Protein AF-A0A972WKG3-F1 (afdb_monomer_lite)

Radius of gyration: 19.03 Å; chains: 1; bounding box: 46×38×43 Å

Secondary structure (DSSP, 8-state):
----------S----PPPHHHHHHHH--HHHHHHHHHHHHHHHHHTSSS--S--------------SS-TT------

Structure (mmCIF, N/CA/C/O backbone):
data_AF-A0A972WKG3-F1
#
_entry.id   AF-A0A972WKG3-F1
#
loop_
_atom_site.group_PDB
_atom_site.id
_atom_site.type_symbol
_atom_site.label_atom_id
_atom_site.label_alt_id
_atom_site.label_comp_id
_atom_site.label_asym_id
_atom_site.label_entity_id
_atom_site.label_seq_id
_atom_site.pdbx_PDB_ins_code
_atom_site.Cartn_x
_atom_site.Cartn_y
_atom_site.Cartn_z
_atom_site.occupancy
_atom_site.B_iso_or_equiv
_atom_site.auth_seq_id
_atom_site.auth_comp_id
_atom_site.auth_asym_id
_atom_site.auth_atom_id
_atom_site.pdbx_PDB_model_num
ATOM 1 N N . MET A 1 1 ? 22.444 -13.469 -9.360 1.00 34.09 1 MET A N 1
ATOM 2 C CA . MET A 1 1 ? 22.161 -12.627 -10.544 1.00 34.09 1 MET A CA 1
ATOM 3 C C . MET A 1 1 ? 22.121 -11.178 -10.075 1.00 34.09 1 MET A C 1
ATOM 5 O O . MET A 1 1 ? 21.123 -10.737 -9.528 1.00 34.09 1 MET A O 1
ATOM 9 N N . THR A 1 2 ? 23.255 -10.482 -10.132 1.00 28.98 2 THR A N 1
ATOM 10 C CA . THR A 1 2 ? 23.406 -9.135 -9.562 1.00 28.98 2 THR A CA 1
ATOM 11 C C . THR A 1 2 ? 22.903 -8.116 -10.576 1.00 28.98 2 THR A C 1
ATOM 13 O O . THR A 1 2 ? 23.571 -7.873 -11.581 1.00 28.98 2 THR A O 1
ATOM 16 N N . LEU A 1 3 ? 21.715 -7.545 -10.354 1.00 36.78 3 LEU A N 1
ATOM 17 C CA . LEU A 1 3 ? 21.216 -6.459 -11.193 1.00 36.78 3 LEU A CA 1
ATOM 18 C C . LEU A 1 3 ? 22.080 -5.219 -10.935 1.00 36.78 3 LEU A C 1
ATOM 20 O O . LEU A 1 3 ? 22.060 -4.628 -9.857 1.00 36.78 3 LEU A O 1
ATOM 24 N N . ALA A 1 4 ? 22.888 -4.854 -11.926 1.00 39.28 4 ALA A N 1
ATOM 25 C CA . ALA A 1 4 ? 23.716 -3.665 -11.884 1.00 39.28 4 ALA A CA 1
ATOM 26 C C . ALA A 1 4 ? 22.828 -2.411 -11.838 1.00 39.28 4 ALA A C 1
ATOM 28 O O . ALA A 1 4 ? 22.261 -1.994 -12.849 1.00 39.28 4 ALA A O 1
ATOM 29 N N . CYS A 1 5 ? 22.755 -1.776 -10.668 1.00 40.69 5 CYS A N 1
ATOM 30 C CA . CYS A 1 5 ? 22.361 -0.378 -10.543 1.00 40.69 5 CYS A CA 1
ATOM 31 C C . CYS A 1 5 ? 23.336 0.454 -11.396 1.00 40.69 5 CYS A C 1
ATOM 33 O O . CYS A 1 5 ? 24.508 0.623 -11.046 1.00 40.69 5 CYS A O 1
ATOM 35 N N . ARG A 1 6 ? 22.893 0.886 -12.585 1.00 50.81 6 ARG A N 1
ATOM 36 C CA . ARG A 1 6 ? 23.711 1.656 -13.534 1.00 50.81 6 ARG A CA 1
ATOM 37 C C . ARG A 1 6 ? 24.268 2.905 -12.846 1.00 50.81 6 ARG A C 1
ATOM 39 O O . ARG A 1 6 ? 23.531 3.850 -12.575 1.00 50.81 6 ARG A O 1
ATOM 46 N N . ARG A 1 7 ? 25.590 2.957 -12.656 1.00 47.47 7 ARG A N 1
ATOM 47 C CA . ARG A 1 7 ? 26.312 4.208 -12.378 1.00 47.47 7 ARG A CA 1
ATOM 48 C C . ARG A 1 7 ? 26.107 5.154 -13.571 1.00 47.47 7 ARG A C 1
ATOM 50 O O . ARG A 1 7 ? 26.555 4.842 -14.671 1.00 47.47 7 ARG A O 1
ATOM 57 N N . ARG A 1 8 ? 25.410 6.285 -13.383 1.00 57.38 8 ARG A N 1
ATOM 58 C CA . ARG A 1 8 ? 25.295 7.328 -14.424 1.00 57.38 8 ARG A CA 1
ATOM 59 C C . ARG A 1 8 ? 26.636 8.057 -14.585 1.00 57.38 8 ARG A C 1
ATOM 61 O O . ARG A 1 8 ? 27.242 8.452 -13.590 1.00 57.38 8 ARG A O 1
ATOM 68 N N . ASP A 1 9 ? 27.066 8.236 -15.837 1.00 48.97 9 ASP A N 1
ATOM 69 C CA . ASP A 1 9 ? 28.205 9.075 -16.238 1.00 48.97 9 ASP A CA 1
ATOM 70 C C . ASP A 1 9 ? 27.979 10.525 -15.764 1.00 48.97 9 ASP A C 1
ATOM 72 O O . ASP A 1 9 ? 26.909 11.100 -15.969 1.00 48.97 9 ASP A O 1
ATOM 76 N N . ARG A 1 10 ? 28.984 11.095 -15.090 1.00 52.47 10 ARG A N 1
ATOM 77 C CA . ARG A 1 10 ? 28.952 12.408 -14.420 1.00 52.47 10 ARG A CA 1
ATOM 78 C C . ARG A 1 10 ? 29.313 13.588 -15.337 1.00 52.47 10 ARG A C 1
ATOM 80 O O . ARG A 1 10 ? 29.480 14.695 -14.838 1.00 52.47 10 ARG A O 1
ATOM 87 N N . ARG A 1 11 ? 29.468 13.400 -16.652 1.00 43.09 11 ARG A N 1
ATOM 88 C CA . ARG A 1 11 ? 30.108 14.410 -17.528 1.00 43.09 11 ARG A CA 1
ATOM 89 C C . ARG A 1 11 ? 29.186 15.321 -18.346 1.00 43.09 11 ARG A C 1
ATOM 91 O O . ARG A 1 11 ? 29.615 15.881 -19.343 1.00 43.09 11 ARG A O 1
ATOM 98 N N . HIS A 1 12 ? 27.955 15.555 -17.900 1.00 50.69 12 HIS A N 1
ATOM 99 C CA . HIS A 1 12 ? 27.169 16.703 -18.365 1.00 50.69 12 HIS A CA 1
ATOM 100 C C . HIS A 1 12 ? 26.208 17.152 -17.265 1.00 50.69 12 HIS A C 1
ATOM 102 O O . HIS A 1 12 ? 25.311 16.399 -16.883 1.00 50.69 12 HIS A O 1
ATOM 108 N N . VAL A 1 13 ? 26.364 18.385 -16.774 1.00 52.00 13 VAL A N 1
ATOM 109 C CA . VAL A 1 13 ? 25.357 19.029 -15.921 1.00 52.00 13 VAL A CA 1
ATOM 110 C C . VAL A 1 13 ? 24.149 19.338 -16.801 1.00 52.00 13 VAL A C 1
ATOM 112 O O . VAL A 1 13 ? 24.038 20.402 -17.401 1.00 52.00 13 VAL A O 1
ATOM 115 N N . LYS A 1 14 ? 23.254 18.362 -16.938 1.00 51.81 14 LYS A N 1
ATOM 116 C CA . LYS A 1 14 ? 21.862 18.643 -17.278 1.00 51.81 14 LYS A CA 1
ATOM 117 C C . LYS A 1 14 ? 21.180 19.104 -15.994 1.00 51.81 14 LYS A C 1
ATOM 119 O O . LYS A 1 14 ? 21.543 18.627 -14.917 1.00 51.81 14 LYS A O 1
ATOM 124 N N . ALA A 1 15 ? 20.236 20.040 -16.105 1.00 61.34 15 ALA A N 1
ATOM 125 C CA . ALA A 1 15 ? 19.399 20.453 -14.983 1.00 61.34 15 ALA A CA 1
ATOM 126 C C . ALA A 1 15 ? 18.950 19.212 -14.196 1.00 61.34 15 ALA A C 1
ATOM 128 O O . ALA A 1 15 ? 18.626 18.181 -14.797 1.00 61.34 15 ALA A O 1
ATOM 129 N N . SER A 1 16 ? 19.001 19.283 -12.862 1.00 62.31 16 SER A N 1
ATOM 130 C CA . SER A 1 16 ? 18.566 18.166 -12.024 1.00 62.31 16 SER A CA 1
ATOM 131 C C . SER A 1 16 ? 17.172 17.724 -12.473 1.00 62.31 16 SER A C 1
ATOM 133 O O . SER A 1 16 ? 16.357 18.605 -12.767 1.00 62.31 16 SER A O 1
ATOM 135 N N . PRO A 1 17 ? 16.868 16.415 -12.500 1.00 65.62 17 PRO A N 1
ATOM 136 C CA . PRO A 1 17 ? 15.516 15.968 -12.791 1.00 65.62 17 PRO A CA 1
ATOM 137 C C . PRO A 1 17 ? 14.518 16.707 -11.890 1.00 65.62 17 PRO A C 1
ATOM 139 O O . PRO A 1 17 ? 14.854 17.080 -10.752 1.00 65.62 17 PRO A O 1
ATOM 142 N N . SER A 1 18 ? 13.305 16.919 -12.400 1.00 76.50 18 SER A N 1
ATOM 143 C CA . SER A 1 18 ? 12.201 17.473 -11.616 1.00 76.50 18 SER A CA 1
ATOM 144 C C . SER A 1 18 ? 12.020 16.684 -10.310 1.00 76.50 18 SER A C 1
ATOM 146 O O . SER A 1 18 ? 12.438 15.524 -10.202 1.00 76.50 18 SER A O 1
ATOM 148 N N . THR A 1 19 ? 11.429 17.312 -9.291 1.00 78.50 19 THR A N 1
ATOM 149 C CA . THR A 1 19 ? 11.181 16.663 -7.991 1.00 78.50 19 THR A CA 1
ATOM 150 C C . THR A 1 19 ? 10.468 15.306 -8.133 1.00 78.50 19 THR A C 1
ATOM 152 O O . THR A 1 19 ? 10.949 14.356 -7.514 1.00 78.50 19 THR A O 1
ATOM 155 N N . PRO A 1 20 ? 9.444 15.150 -9.005 1.00 77.81 20 PRO A N 1
ATOM 156 C CA . PRO A 1 20 ? 8.819 13.848 -9.266 1.00 77.81 20 PRO A CA 1
ATOM 157 C C . PRO A 1 20 ? 9.795 12.797 -9.813 1.00 77.81 20 PRO A C 1
ATOM 159 O O . PRO A 1 20 ? 9.899 11.708 -9.260 1.00 77.81 20 PRO A O 1
ATOM 162 N N . SER A 1 21 ? 10.623 13.138 -10.809 1.00 79.31 21 SER A N 1
ATOM 163 C CA . SER A 1 21 ? 11.616 12.190 -11.335 1.00 79.31 21 SER A CA 1
ATOM 164 C C . SER A 1 21 ? 12.659 11.783 -10.295 1.00 79.31 21 SER A C 1
ATOM 166 O O . SER A 1 21 ? 13.132 10.650 -10.317 1.00 79.31 21 SER A O 1
ATOM 168 N N . ARG A 1 22 ? 13.071 12.676 -9.387 1.00 81.62 22 ARG A N 1
ATOM 169 C CA . ARG A 1 22 ? 13.996 12.293 -8.305 1.00 81.62 22 ARG A CA 1
ATOM 170 C C . ARG A 1 22 ? 13.352 11.327 -7.321 1.00 81.62 22 ARG A C 1
ATOM 172 O O . ARG A 1 22 ? 14.021 10.394 -6.896 1.00 81.62 22 ARG A O 1
ATOM 179 N N . PHE A 1 23 ? 12.085 11.552 -7.001 1.00 79.44 23 PHE A N 1
ATOM 180 C CA . PHE A 1 23 ? 11.304 10.692 -6.127 1.00 79.44 23 PHE A CA 1
ATOM 181 C C . PHE A 1 23 ? 11.146 9.284 -6.716 1.00 79.44 23 PHE A C 1
ATOM 183 O O . PHE A 1 23 ? 11.578 8.326 -6.088 1.00 79.44 23 PHE A O 1
ATOM 190 N N . GLU A 1 24 ? 10.680 9.164 -7.961 1.00 78.88 24 GLU A N 1
ATOM 191 C CA . GLU A 1 24 ? 10.510 7.875 -8.657 1.00 78.88 24 GLU A CA 1
ATOM 192 C C . GLU A 1 24 ? 11.816 7.072 -8.757 1.00 78.88 24 GLU A C 1
ATOM 194 O O . GLU A 1 24 ? 11.829 5.857 -8.592 1.00 78.88 24 GLU A O 1
ATOM 199 N N . ASN A 1 25 ? 12.938 7.755 -9.010 1.00 80.56 25 ASN A N 1
ATOM 200 C CA . ASN A 1 25 ? 14.245 7.107 -9.137 1.00 80.56 25 ASN A CA 1
ATOM 201 C C . ASN A 1 25 ? 14.891 6.744 -7.786 1.00 80.56 25 ASN A C 1
ATOM 203 O O . ASN A 1 25 ? 15.889 6.023 -7.783 1.00 80.56 25 ASN A O 1
ATOM 207 N N . ALA A 1 26 ? 14.393 7.278 -6.667 1.00 81.50 26 ALA A N 1
ATOM 208 C CA . ALA A 1 26 ? 14.902 6.994 -5.323 1.00 81.50 26 ALA A CA 1
ATOM 209 C C . ALA A 1 26 ? 14.129 5.867 -4.618 1.00 81.50 26 ALA A C 1
ATOM 211 O O . ALA A 1 26 ? 14.526 5.436 -3.536 1.00 81.50 26 ALA A O 1
ATOM 212 N N . THR A 1 27 ? 13.035 5.407 -5.219 1.00 83.81 27 THR A N 1
ATOM 213 C CA . THR A 1 27 ? 12.162 4.382 -4.659 1.00 83.81 27 THR A CA 1
ATOM 214 C C . THR A 1 27 ? 12.779 2.988 -4.760 1.00 83.81 27 THR A C 1
ATOM 216 O O . THR A 1 27 ? 13.347 2.606 -5.782 1.00 83.81 27 THR A O 1
ATOM 219 N N . ASP A 1 28 ? 12.620 2.205 -3.693 1.00 85.81 28 ASP A N 1
ATOM 220 C CA . ASP A 1 28 ? 12.941 0.780 -3.637 1.00 85.81 28 ASP A CA 1
ATOM 221 C C . ASP A 1 28 ? 11.724 -0.043 -3.161 1.00 85.81 28 ASP A C 1
ATOM 223 O O . ASP A 1 28 ? 10.671 0.498 -2.810 1.00 85.81 28 ASP A O 1
ATOM 227 N N . TRP A 1 29 ? 11.859 -1.370 -3.130 1.00 83.12 29 TRP A N 1
ATOM 228 C CA . TRP A 1 29 ? 10.792 -2.272 -2.679 1.00 83.12 29 TRP A CA 1
ATOM 229 C C . TRP A 1 29 ? 10.374 -2.052 -1.215 1.00 83.12 29 TRP A C 1
ATOM 231 O O . TRP A 1 29 ? 9.203 -2.219 -0.874 1.00 83.12 29 TRP A O 1
ATOM 241 N N . SER A 1 30 ? 11.299 -1.635 -0.343 1.00 88.69 30 SER A N 1
ATOM 242 C CA . SER A 1 30 ? 10.990 -1.328 1.061 1.00 88.69 30 SER A CA 1
ATOM 243 C C . SER A 1 30 ? 10.158 -0.051 1.189 1.00 88.69 30 SER A C 1
ATOM 245 O O . SER A 1 30 ? 9.303 0.080 2.067 1.00 88.69 30 SER A O 1
ATOM 247 N N . TRP A 1 31 ? 10.404 0.912 0.306 1.00 89.12 31 TRP A N 1
ATOM 248 C CA . TRP A 1 31 ? 9.652 2.146 0.211 1.00 89.12 31 TRP A CA 1
ATOM 249 C C . TRP A 1 31 ? 8.225 1.873 -0.269 1.00 89.12 31 TRP A C 1
ATOM 251 O O . TRP A 1 31 ? 7.288 2.373 0.352 1.00 89.12 31 TRP A O 1
ATOM 261 N N . ALA A 1 32 ? 8.050 1.012 -1.278 1.00 87.44 32 ALA A N 1
ATOM 262 C CA . ALA A 1 32 ? 6.727 0.603 -1.757 1.00 87.44 32 ALA A CA 1
ATOM 263 C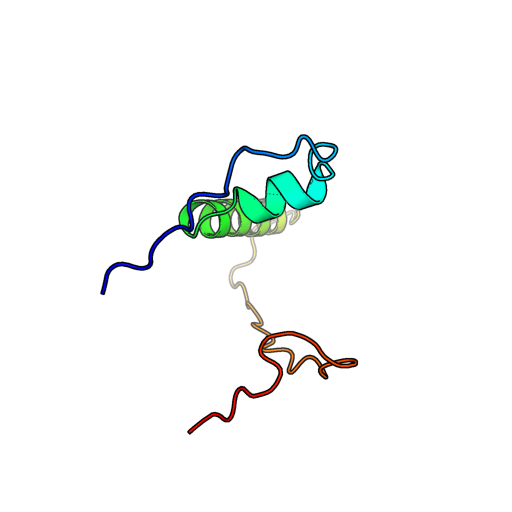 C . ALA A 1 32 ? 5.878 -0.023 -0.634 1.00 87.44 32 ALA A C 1
ATOM 265 O O . ALA A 1 32 ? 4.749 0.407 -0.399 1.00 87.44 32 ALA A O 1
ATOM 266 N N . GLY A 1 33 ? 6.455 -0.948 0.145 1.00 91.00 33 GLY A N 1
ATOM 267 C CA . GLY A 1 33 ? 5.768 -1.547 1.296 1.00 91.00 33 GLY A CA 1
ATOM 268 C C . GLY A 1 33 ? 5.370 -0.525 2.369 1.00 91.00 33 GLY A C 1
ATOM 269 O O . GLY A 1 33 ? 4.265 -0.580 2.907 1.00 91.00 33 GLY A O 1
ATOM 270 N N . ARG A 1 34 ? 6.234 0.461 2.649 1.00 93.44 34 ARG A N 1
ATOM 271 C CA . ARG A 1 34 ? 5.915 1.547 3.593 1.00 93.44 34 ARG A CA 1
ATOM 272 C C . ARG A 1 34 ? 4.785 2.442 3.095 1.00 93.44 34 ARG A C 1
ATOM 274 O O . ARG A 1 34 ? 3.953 2.842 3.900 1.00 93.44 34 ARG A O 1
ATOM 281 N N . MET A 1 35 ? 4.733 2.741 1.799 1.00 92.62 35 MET A N 1
ATOM 282 C CA . MET A 1 35 ? 3.625 3.514 1.237 1.00 92.62 35 MET A CA 1
ATOM 283 C C . MET A 1 35 ? 2.303 2.756 1.307 1.00 92.62 35 MET A C 1
ATOM 285 O O . MET A 1 35 ? 1.305 3.334 1.728 1.00 92.62 35 MET A O 1
ATOM 289 N N . HIS A 1 36 ? 2.290 1.464 0.966 1.00 92.1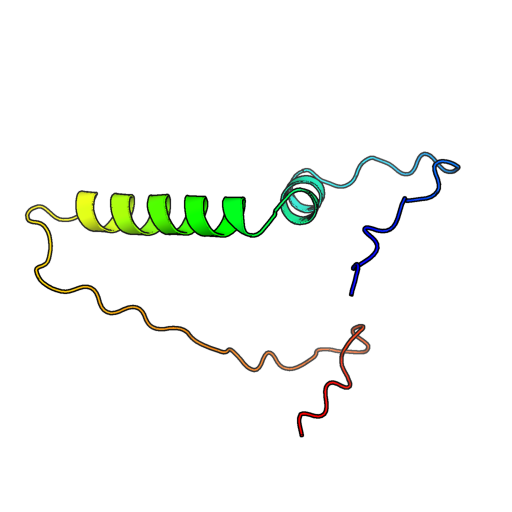2 36 HIS A N 1
ATOM 290 C CA . HIS A 1 36 ? 1.085 0.640 1.105 1.00 92.12 36 HIS A CA 1
ATOM 291 C C . HIS A 1 36 ? 0.576 0.607 2.544 1.00 92.12 36 HIS A C 1
ATOM 293 O O . HIS A 1 36 ? -0.622 0.757 2.766 1.00 92.12 36 HIS A O 1
ATOM 299 N N . LYS A 1 37 ? 1.480 0.506 3.524 1.00 94.81 37 LYS A N 1
ATOM 300 C CA . LYS A 1 37 ? 1.111 0.582 4.939 1.00 94.81 37 LYS A CA 1
ATOM 301 C C . LYS A 1 37 ? 0.388 1.890 5.275 1.00 94.81 37 LYS A C 1
ATOM 303 O O . LYS A 1 37 ? -0.689 1.842 5.855 1.00 94.81 37 LYS A O 1
ATOM 308 N N . VAL A 1 38 ? 0.938 3.034 4.863 1.00 96.31 38 VAL A N 1
ATOM 309 C CA . VAL A 1 38 ? 0.308 4.345 5.105 1.00 96.31 38 VAL A CA 1
ATOM 310 C C . VAL A 1 38 ? -1.076 4.425 4.459 1.00 96.31 38 VAL A C 1
ATOM 312 O O . VAL A 1 38 ? -2.006 4.923 5.089 1.00 96.31 38 VAL A O 1
ATOM 315 N N . LEU A 1 39 ? -1.234 3.919 3.231 1.00 94.94 39 LEU A N 1
ATOM 316 C CA . LEU A 1 39 ? -2.524 3.906 2.535 1.00 94.94 39 LEU A CA 1
ATOM 317 C C . LEU A 1 39 ? -3.574 3.084 3.296 1.00 94.94 39 LEU A C 1
ATOM 319 O O . LEU A 1 39 ? -4.670 3.584 3.542 1.00 94.94 39 LEU A O 1
ATOM 323 N N . VAL A 1 40 ? -3.227 1.866 3.721 1.00 94.94 40 VAL A N 1
ATOM 324 C CA . VAL A 1 40 ? -4.131 0.982 4.476 1.00 94.94 40 VAL A CA 1
ATOM 325 C C . VAL A 1 40 ? -4.477 1.574 5.843 1.00 94.94 40 VAL A C 1
ATOM 327 O O . VAL A 1 40 ? -5.647 1.624 6.214 1.00 94.94 40 VAL A O 1
ATOM 330 N N . GLU A 1 41 ? -3.484 2.069 6.585 1.00 95.81 41 GLU A N 1
ATOM 331 C CA . GLU A 1 41 ? -3.707 2.672 7.906 1.00 95.81 41 GLU A CA 1
ATOM 332 C C . GLU A 1 41 ? -4.593 3.918 7.813 1.00 95.81 41 GLU A C 1
ATOM 334 O O . GLU A 1 41 ? -5.514 4.081 8.613 1.00 95.81 41 GLU A O 1
ATOM 339 N N . THR A 1 42 ? -4.369 4.765 6.805 1.00 96.56 42 THR A N 1
ATOM 340 C CA . THR A 1 42 ? -5.199 5.954 6.561 1.00 96.56 42 THR A CA 1
ATOM 341 C C . THR A 1 42 ? -6.627 5.562 6.189 1.00 96.56 42 THR A C 1
ATOM 343 O O . THR A 1 42 ? -7.578 6.173 6.675 1.00 96.56 42 THR A O 1
ATOM 346 N N . PHE A 1 43 ? -6.794 4.525 5.364 1.00 94.75 43 PHE A N 1
ATOM 347 C CA . PHE A 1 43 ? -8.110 4.011 4.994 1.00 94.75 43 PHE A CA 1
ATOM 348 C C . PHE A 1 43 ? -8.887 3.519 6.220 1.00 94.75 43 PHE A C 1
ATOM 350 O O . PHE A 1 43 ? -10.011 3.969 6.447 1.00 94.75 43 PHE A O 1
ATOM 357 N N . ILE A 1 44 ? -8.277 2.677 7.058 1.00 96.00 44 ILE A N 1
ATOM 358 C CA . ILE A 1 44 ? -8.907 2.176 8.288 1.00 96.00 44 ILE A CA 1
ATOM 359 C C . ILE A 1 44 ? -9.253 3.337 9.227 1.00 96.00 44 ILE A C 1
ATOM 361 O O . ILE A 1 44 ? -10.371 3.405 9.731 1.00 96.00 44 ILE A O 1
ATOM 365 N N . ALA A 1 45 ? -8.330 4.285 9.418 1.00 96.56 45 ALA A N 1
ATOM 366 C CA . ALA A 1 45 ? -8.536 5.440 10.292 1.00 96.56 45 ALA A CA 1
ATOM 367 C C . ALA A 1 45 ? -9.644 6.392 9.809 1.00 96.56 45 ALA A C 1
ATOM 369 O O . ALA A 1 45 ? -10.192 7.147 10.609 1.00 96.56 45 ALA A O 1
ATOM 370 N N . SER A 1 46 ? -9.982 6.370 8.515 1.00 96.56 46 SER A N 1
ATOM 371 C CA . SER A 1 46 ? -11.076 7.177 7.962 1.00 96.56 46 SER A CA 1
ATOM 372 C C . SER A 1 46 ? -12.475 6.642 8.302 1.00 96.56 46 SER A C 1
ATOM 374 O O . SER A 1 46 ? -13.459 7.356 8.112 1.00 96.56 46 SER A O 1
ATOM 376 N N . HIS A 1 47 ? -12.578 5.417 8.828 1.00 95.56 47 HIS A N 1
ATOM 377 C CA . HIS A 1 47 ? -13.844 4.805 9.223 1.00 95.56 47 HIS A CA 1
ATOM 378 C C . HIS A 1 47 ? -14.097 5.014 10.722 1.00 95.56 47 HIS A C 1
ATOM 380 O O . HIS A 1 47 ? -13.192 4.891 11.542 1.00 95.56 47 HIS A O 1
ATOM 386 N N . ALA A 1 48 ? -15.348 5.299 11.102 1.00 96.19 48 ALA A N 1
ATOM 387 C CA . ALA A 1 48 ? -15.722 5.482 12.510 1.00 96.19 48 ALA A CA 1
ATOM 388 C C . ALA A 1 48 ? -15.522 4.206 13.352 1.00 96.19 48 ALA A C 1
ATOM 390 O O . ALA A 1 48 ? -15.234 4.282 14.545 1.00 96.19 48 ALA A O 1
ATOM 391 N N . VAL A 1 49 ? -15.672 3.040 12.719 1.00 96.00 49 VAL A N 1
ATOM 392 C CA . VAL A 1 49 ? -15.368 1.719 13.272 1.00 96.00 49 VAL A CA 1
ATOM 393 C C . VAL A 1 49 ? -14.516 0.982 12.237 1.00 96.00 49 VAL A C 1
ATOM 395 O O . VAL A 1 49 ? -14.874 1.020 11.056 1.00 96.00 49 VAL A O 1
ATOM 398 N N . PRO A 1 50 ? -13.407 0.330 12.632 1.00 94.94 50 PRO A N 1
ATOM 399 C CA . PRO A 1 50 ? -12.587 -0.438 11.703 1.00 94.94 50 PRO A CA 1
ATOM 400 C C . PRO A 1 50 ? -13.407 -1.530 10.995 1.00 94.94 50 PRO A C 1
ATOM 402 O O . PRO 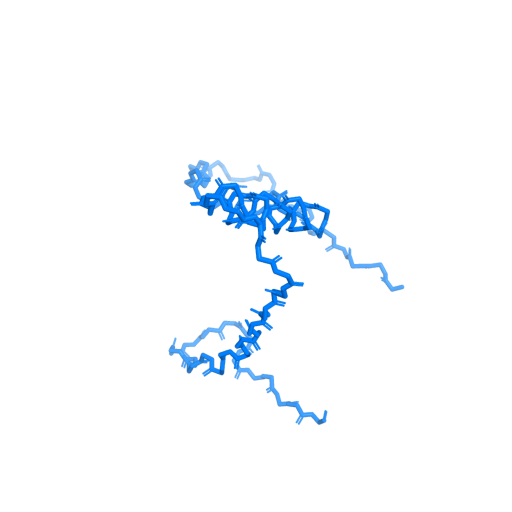A 1 50 ? -14.154 -2.243 11.669 1.00 94.94 50 PRO A O 1
ATOM 405 N N . PRO A 1 51 ? -13.278 -1.681 9.666 1.00 93.56 51 PRO A N 1
ATOM 406 C CA . PRO A 1 51 ? -13.949 -2.754 8.940 1.00 93.56 51 PRO A CA 1
ATOM 407 C C . PRO A 1 51 ? -13.388 -4.126 9.343 1.00 93.56 51 PRO A C 1
ATOM 409 O O . PRO A 1 51 ? -12.196 -4.261 9.620 1.00 93.56 51 PRO A O 1
ATOM 412 N N . GLU A 1 52 ? -14.245 -5.149 9.357 1.00 95.25 52 GLU A N 1
ATOM 413 C CA . GLU A 1 52 ? -13.860 -6.534 9.681 1.00 95.25 52 GLU A CA 1
ATOM 414 C C . GLU A 1 52 ? -13.073 -7.209 8.546 1.00 95.25 52 GLU A C 1
ATOM 416 O O . GLU A 1 52 ? -12.287 -8.124 8.790 1.00 95.25 52 GLU A O 1
ATOM 421 N N . GLU A 1 53 ? -13.252 -6.734 7.312 1.00 94.56 53 GLU A N 1
ATOM 422 C CA . GLU A 1 53 ? -12.631 -7.275 6.107 1.00 94.56 53 GLU A CA 1
ATOM 423 C C . GLU A 1 53 ? -12.134 -6.145 5.196 1.00 94.56 53 GLU A C 1
ATOM 425 O O . GLU A 1 53 ? -12.775 -5.101 5.061 1.00 94.56 53 GLU A O 1
ATOM 430 N N . LEU A 1 54 ? -10.981 -6.366 4.557 1.00 92.06 54 LEU A N 1
ATOM 431 C CA . LEU A 1 54 ? -10.408 -5.462 3.565 1.00 92.06 54 LEU A CA 1
ATOM 432 C C . LEU A 1 54 ? -10.180 -6.224 2.257 1.00 92.06 54 LEU A C 1
ATOM 434 O O . LEU A 1 54 ? -9.339 -7.121 2.198 1.00 92.06 54 LEU A O 1
ATOM 438 N N . VAL A 1 55 ? -10.904 -5.841 1.206 1.00 92.50 55 VAL A N 1
ATOM 439 C CA . VAL A 1 55 ? -10.735 -6.401 -0.141 1.00 92.50 55 VAL A CA 1
ATOM 440 C C . VAL A 1 55 ? -9.775 -5.512 -0.923 1.00 92.50 55 VAL A C 1
ATOM 442 O O . VAL A 1 55 ? -10.045 -4.330 -1.130 1.00 92.50 55 VAL A O 1
ATOM 445 N N . LEU A 1 56 ? -8.639 -6.078 -1.331 1.00 89.88 56 LEU A N 1
ATOM 446 C CA . LEU A 1 56 ? -7.640 -5.399 -2.152 1.00 89.88 56 LEU A CA 1
ATOM 447 C C . LEU A 1 56 ? -7.738 -5.921 -3.578 1.00 89.88 56 LEU A C 1
ATOM 449 O O . LEU A 1 56 ? -7.375 -7.068 -3.839 1.00 89.88 56 LEU A O 1
ATOM 453 N N . ASP A 1 57 ? -8.224 -5.074 -4.477 1.00 87.50 57 ASP A N 1
ATOM 454 C CA . ASP A 1 57 ? -8.223 -5.373 -5.901 1.00 87.50 57 ASP A CA 1
ATOM 455 C C . ASP A 1 57 ? -6.882 -4.957 -6.508 1.00 87.50 57 ASP A C 1
ATOM 457 O O . ASP A 1 57 ? -6.428 -3.820 -6.338 1.00 87.50 57 ASP A O 1
ATOM 461 N N . PHE A 1 58 ? -6.213 -5.904 -7.159 1.00 81.31 58 PHE A N 1
ATOM 462 C CA . PHE A 1 58 ? -4.941 -5.670 -7.830 1.00 81.31 58 PHE A CA 1
ATOM 463 C C . PHE A 1 58 ? -5.178 -5.739 -9.331 1.00 81.31 58 PHE A C 1
ATOM 465 O O . PHE A 1 58 ? -5.018 -6.793 -9.946 1.00 81.31 58 PHE A O 1
ATOM 472 N N . ASP A 1 59 ? -5.522 -4.595 -9.917 1.00 80.00 59 ASP A N 1
ATOM 473 C CA . ASP A 1 59 ? -5.631 -4.480 -11.363 1.00 80.00 59 ASP A CA 1
ATOM 474 C C . ASP A 1 59 ? -4.241 -4.584 -11.998 1.00 80.00 59 ASP A C 1
ATOM 476 O O . ASP A 1 59 ? -3.387 -3.700 -11.870 1.00 80.00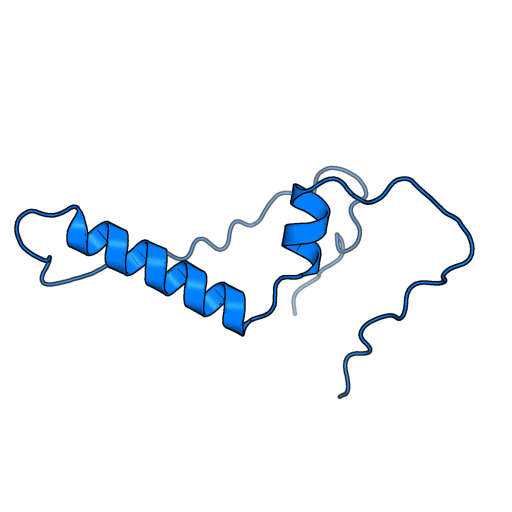 59 ASP A O 1
ATOM 480 N N . ALA A 1 60 ? -4.011 -5.680 -12.716 1.00 71.38 60 ALA A N 1
ATOM 481 C CA . ALA A 1 60 ? -2.980 -5.725 -13.736 1.00 71.38 60 ALA A CA 1
ATOM 482 C C . ALA A 1 60 ? -3.540 -5.003 -14.963 1.00 71.38 60 ALA A C 1
ATOM 484 O O . ALA A 1 60 ? -4.097 -5.627 -15.864 1.00 71.38 60 ALA A O 1
ATOM 485 N N . THR A 1 61 ? -3.464 -3.673 -14.971 1.00 61.88 61 THR A N 1
ATOM 486 C CA . THR A 1 61 ? -3.849 -2.923 -16.163 1.00 61.88 61 THR A CA 1
ATOM 487 C C . THR A 1 61 ? -2.873 -3.284 -17.277 1.00 61.88 61 THR A C 1
ATOM 489 O O . THR A 1 61 ? -1.694 -2.926 -17.226 1.00 61.88 61 THR A O 1
ATOM 492 N N . ASP A 1 62 ? -3.362 -4.000 -18.289 1.00 60.25 62 ASP A N 1
ATOM 493 C CA . ASP A 1 62 ? -2.690 -4.130 -19.578 1.00 60.25 62 ASP A CA 1
ATOM 494 C C . ASP A 1 62 ? -2.713 -2.756 -20.260 1.00 60.25 62 ASP A C 1
ATOM 496 O O . ASP A 1 62 ? -3.560 -2.452 -21.104 1.00 60.25 62 ASP A O 1
ATOM 500 N N . ASP A 1 63 ? -1.805 -1.876 -19.840 1.00 64.19 63 ASP A N 1
ATOM 501 C CA . ASP A 1 63 ? -1.676 -0.550 -20.423 1.00 64.19 63 ASP A CA 1
ATOM 502 C C . ASP A 1 63 ? -1.291 -0.690 -21.896 1.00 64.19 63 ASP A C 1
ATOM 504 O O . ASP A 1 63 ? -0.223 -1.202 -22.257 1.00 64.19 63 ASP A O 1
ATOM 508 N N . THR A 1 64 ? -2.163 -0.203 -22.781 1.00 61.31 64 THR A N 1
ATOM 509 C CA . THR A 1 64 ? -1.859 -0.170 -24.208 1.00 61.31 64 THR A CA 1
ATOM 510 C C . THR A 1 64 ? -0.615 0.675 -24.433 1.00 61.31 64 THR A C 1
ATOM 512 O O . THR A 1 64 ? -0.582 1.868 -24.126 1.00 61.31 64 THR A O 1
ATOM 515 N N . VAL A 1 65 ? 0.421 0.069 -25.007 1.00 62.44 65 VAL A N 1
ATOM 516 C CA . VAL A 1 65 ? 1.666 0.781 -25.276 1.00 62.44 65 VAL A CA 1
ATOM 517 C C . VAL A 1 65 ? 1.428 1.848 -26.347 1.00 62.44 65 VAL A C 1
ATOM 519 O O . VAL A 1 65 ? 1.241 1.548 -27.526 1.00 62.44 65 VAL A O 1
ATOM 522 N N . HIS A 1 66 ? 1.470 3.121 -25.955 1.00 67.56 66 HIS A N 1
ATOM 523 C CA . HIS A 1 66 ? 1.351 4.235 -26.893 1.00 67.56 66 HIS A CA 1
ATOM 524 C C . HIS A 1 66 ? 2.713 4.590 -27.506 1.00 67.56 66 HIS A C 1
ATOM 526 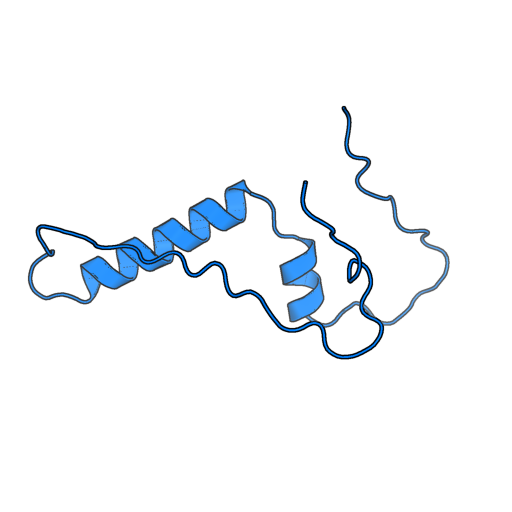O O . HIS A 1 66 ? 3.602 5.119 -26.833 1.00 67.56 66 HIS A O 1
ATOM 532 N N . GLY A 1 67 ? 2.872 4.348 -28.810 1.00 70.50 67 GLY A N 1
ATOM 533 C CA . GLY A 1 67 ? 4.062 4.735 -29.575 1.00 70.50 67 GLY A CA 1
ATOM 534 C C . GLY A 1 67 ? 5.236 3.758 -29.435 1.00 70.50 67 GLY A C 1
ATOM 535 O O . GLY A 1 67 ? 5.048 2.552 -29.352 1.00 70.50 67 GLY A O 1
ATOM 536 N N . LYS A 1 68 ? 6.476 4.269 -29.465 1.00 72.12 68 LYS A N 1
ATOM 537 C CA . LYS A 1 68 ? 7.719 3.464 -29.466 1.00 72.12 68 LYS A CA 1
ATOM 538 C C . LYS A 1 68 ? 8.353 3.348 -28.071 1.00 72.12 68 LYS A C 1
ATOM 540 O O .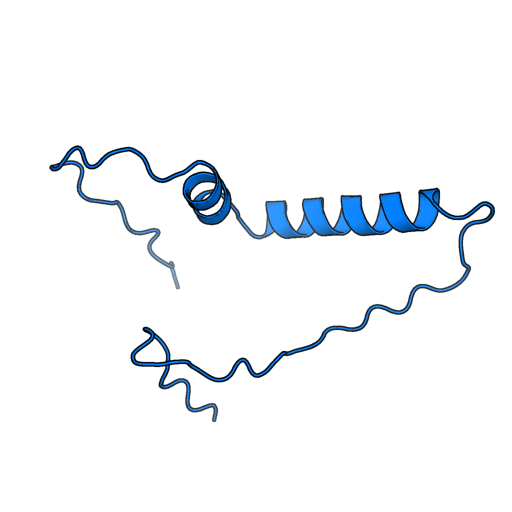 LYS A 1 68 ? 9.523 3.696 -27.891 1.00 72.12 68 LYS A O 1
ATOM 545 N N . GLN A 1 69 ? 7.581 2.950 -27.063 1.00 72.31 69 GLN A N 1
ATOM 546 C CA . GLN A 1 69 ? 8.082 2.874 -25.685 1.00 72.31 69 GLN A CA 1
ATOM 547 C C . GLN A 1 69 ? 9.102 1.735 -25.524 1.00 72.31 69 GLN A C 1
ATOM 549 O O . GLN A 1 69 ? 8.971 0.657 -26.102 1.00 72.31 69 GLN A O 1
ATOM 554 N N . LYS A 1 70 ? 10.159 1.963 -24.737 1.00 63.22 70 LYS A N 1
ATOM 555 C CA . LYS A 1 70 ? 11.143 0.910 -24.445 1.00 63.22 70 LYS A CA 1
ATOM 556 C C . LYS A 1 70 ? 10.476 -0.187 -23.612 1.00 63.22 70 LYS A C 1
ATOM 558 O O . LYS A 1 70 ? 9.926 0.121 -22.568 1.00 63.22 70 LYS A O 1
ATOM 563 N N . GLY A 1 71 ? 10.576 -1.441 -24.054 1.00 63.16 71 GLY A N 1
ATOM 564 C CA . GLY A 1 71 ? 9.922 -2.583 -23.399 1.00 63.16 71 GLY A CA 1
ATOM 565 C C . GLY A 1 71 ? 8.603 -3.019 -24.045 1.00 63.16 71 GLY A C 1
ATOM 566 O O . GLY A 1 71 ? 8.020 -3.993 -23.598 1.00 63.16 71 GLY A O 1
ATOM 567 N N . MET A 1 72 ? 8.183 -2.372 -25.140 1.00 64.31 72 MET A N 1
ATOM 568 C CA . MET A 1 72 ? 6.960 -2.695 -25.896 1.00 64.31 72 MET A CA 1
ATOM 569 C C . MET A 1 72 ? 6.884 -4.116 -26.485 1.00 64.31 72 MET A C 1
ATOM 571 O O . MET A 1 72 ? 5.833 -4.522 -26.963 1.00 64.31 72 MET A O 1
ATOM 575 N N . PHE A 1 73 ? 7.990 -4.864 -26.472 1.00 59.88 73 PHE A N 1
ATOM 576 C CA . PHE A 1 73 ? 8.064 -6.256 -26.920 1.00 59.88 73 PHE A CA 1
ATOM 577 C C . PHE A 1 73 ? 8.235 -7.188 -25.717 1.00 59.88 73 PHE A C 1
ATOM 579 O O . PHE A 1 73 ? 9.246 -7.882 -25.608 1.00 59.88 73 PHE A O 1
ATOM 586 N N . PHE A 1 74 ? 7.293 -7.178 -24.777 1.00 55.50 74 PHE A N 1
ATOM 587 C CA . PHE A 1 74 ? 7.209 -8.250 -23.789 1.00 55.50 74 PHE A CA 1
ATOM 588 C C . PHE A 1 74 ? 6.221 -9.295 -24.317 1.00 55.50 74 PHE A C 1
ATOM 590 O O . PHE A 1 74 ? 5.015 -9.180 -24.134 1.00 55.50 74 PHE A O 1
ATOM 597 N N . HIS A 1 75 ? 6.730 -10.281 -25.057 1.00 53.44 75 HIS A N 1
ATOM 598 C CA . HIS A 1 75 ? 5.962 -11.477 -25.390 1.00 53.44 75 HIS A CA 1
ATOM 599 C C . HIS A 1 75 ? 6.101 -12.448 -24.220 1.00 53.44 75 HIS A C 1
ATOM 601 O O . HIS A 1 75 ? 7.158 -13.052 -24.040 1.00 53.44 75 HIS A O 1
ATOM 607 N N . GLY A 1 76 ? 5.054 -12.525 -23.396 1.00 49.84 76 GLY A N 1
ATOM 608 C CA . GLY A 1 76 ? 4.927 -13.556 -22.375 1.00 49.84 76 GLY A CA 1
ATOM 609 C C . GLY A 1 76 ? 4.877 -14.926 -23.043 1.00 49.84 76 GLY A C 1
ATOM 610 O O . GLY A 1 76 ? 4.042 -15.157 -23.917 1.00 49.84 76 GLY A O 1
ATOM 611 N N . TYR A 1 77 ? 5.806 -15.795 -22.662 1.00 41.03 77 TYR A N 1
ATOM 612 C CA . TYR A 1 77 ? 5.574 -17.234 -22.684 1.00 41.03 77 TYR A CA 1
ATOM 613 C C . TYR A 1 77 ? 5.044 -17.635 -21.313 1.00 41.03 77 TYR A C 1
ATOM 615 O O . TYR A 1 77 ? 5.548 -17.055 -20.321 1.00 41.03 77 TYR A O 1
#

pLDDT: mean 73.84, std 19.12, range [28.98, 96.56]

Sequence (77 aa):
MTLACRRRDRRHVKASPSTPSRFENATDWSWAGRMHKVLVETFIASHAVPPEELVLDFDATDDTVHGKQKGMFFHGY

Foldseek 3Di:
DDDDPDDDDPPDPDPDPDPVVVVVVVDDPVNVVVVVVVVVVVVQVVDPHGDPDDDDDDDPPPPDDDDDDPPNPPDDD